Protein AF-A0A2E9CFF3-F1 (afdb_monomer)

Secondary structure (DSSP, 8-state):
----SS---HHHHHHHTTS--EEEE-SSHHHHHHHHHHHHHS---EEEEPSTT--GGG--HHHHHHHHHT-EEGGG-B-TTS--BHHHHHHHTTGGGGGT---

Solvent-accessible surface area (backbone atoms only — not comparable to full-atom values): 6162 Å² total; per-residue (Å²): 136,84,83,81,69,99,72,82,53,69,67,59,52,61,68,44,72,88,49,91,35,70,48,77,34,36,20,38,68,66,29,41,55,53,46,55,54,44,59,73,75,43,80,62,50,26,41,20,56,35,58,83,80,33,52,62,94,76,50,54,71,74,56,50,49,52,30,59,72,65,42,34,48,36,75,80,33,59,45,78,87,55,91,51,39,40,43,56,53,32,55,76,67,67,45,34,72,80,69,70,54,79,130

Nearest PDB structures (foldseek):
  6rqa-assembly1_B  TM=5.748E-01  e=6.984E+00  Paracoccus denitrificans PD1222
  2f6i-assembly1_D-2  TM=3.598E-01  e=6.075E+00  Plasmodium falciparum

Radius of gyration: 13.53 Å; Cα contacts (8 Å, |Δi|>4): 126; chains: 1; bounding box: 31×27×39 Å

Foldseek 3Di:
DDDDDDDDDPVNQVVCLPDAAEQEAEQDPVRLVVVLSDLVRHDHQWYFYQHHPDDPVPDDPVSNVVSVVPIDGQQQDAGNPDRDRSVNVCVVVVVVVNVVNDD

Sequence (103 aa):
MSLGGTNISKEVIKFCENKEIIALLDGDRGGDAILKELLIKMKIDYVARAPSNKEIEHLDLDILKKVIENKTKVIKSEFYENKISLLEFLKKNQLTRKYKLKR

pLDDT: mean 85.7, std 11.59, range [48.47, 95.75]

Mean predicted aligned error: 5.6 Å

Structure (mmCIF, N/CA/C/O backbone):
data_AF-A0A2E9CFF3-F1
#
_entry.id   AF-A0A2E9CFF3-F1
#
loop_
_atom_site.group_PDB
_atom_site.id
_atom_site.type_symbol
_atom_site.label_atom_id
_atom_site.label_alt_id
_atom_site.label_comp_id
_atom_site.label_asym_id
_atom_site.label_entity_id
_atom_site.label_seq_id
_atom_site.pdbx_PDB_ins_code
_atom_site.Cartn_x
_atom_site.Cartn_y
_atom_site.Cartn_z
_atom_site.occupancy
_atom_site.B_iso_or_equiv
_atom_site.auth_seq_id
_atom_site.auth_comp_id
_atom_site.auth_asym_id
_atom_site.auth_atom_id
_atom_site.pdbx_PDB_model_num
ATOM 1 N N . MET A 1 1 ? -6.115 10.029 -8.612 1.00 54.34 1 MET A N 1
ATOM 2 C CA . MET A 1 1 ? -5.739 11.165 -7.745 1.00 54.34 1 MET A CA 1
ATOM 3 C C . MET A 1 1 ? -4.276 10.985 -7.403 1.00 54.34 1 MET A C 1
ATOM 5 O O . MET A 1 1 ? -3.938 9.911 -6.929 1.00 54.34 1 MET A O 1
ATOM 9 N N . SER A 1 2 ? -3.425 11.963 -7.714 1.00 56.44 2 SER A N 1
ATOM 10 C CA . SER A 1 2 ? -2.025 11.950 -7.279 1.00 56.44 2 SER A CA 1
ATOM 11 C C . SER A 1 2 ? -1.936 12.664 -5.933 1.00 56.44 2 SER A C 1
ATOM 13 O O . SER A 1 2 ? -2.487 13.755 -5.783 1.00 56.44 2 SER A O 1
ATOM 15 N N . LEU A 1 3 ? -1.318 12.026 -4.940 1.00 60.53 3 LEU A N 1
ATOM 16 C CA . LEU A 1 3 ? -1.078 12.615 -3.626 1.00 60.53 3 LEU A CA 1
ATOM 17 C C . LEU A 1 3 ? 0.316 13.242 -3.656 1.00 60.53 3 LEU A C 1
ATOM 19 O O . LEU A 1 3 ? 1.296 12.615 -3.266 1.00 60.53 3 LEU A O 1
ATOM 23 N N . GLY A 1 4 ? 0.415 14.463 -4.180 1.00 52.28 4 GLY A N 1
ATOM 24 C CA . GLY A 1 4 ? 1.669 15.212 -4.180 1.00 52.28 4 GLY A CA 1
ATOM 25 C C . GLY A 1 4 ? 2.056 15.606 -2.756 1.00 52.28 4 GLY A C 1
ATOM 26 O O . GLY A 1 4 ? 1.564 16.612 -2.266 1.00 52.28 4 GLY A O 1
ATOM 27 N N . GLY A 1 5 ? 2.908 14.812 -2.102 1.00 56.28 5 GLY A N 1
ATOM 28 C CA . GLY A 1 5 ? 3.591 15.173 -0.856 1.00 56.28 5 GLY A CA 1
ATOM 29 C C . GLY A 1 5 ? 2.688 15.363 0.373 1.00 56.28 5 GLY A C 1
ATOM 30 O O . GLY A 1 5 ? 2.001 16.365 0.514 1.00 56.28 5 GLY A O 1
ATOM 31 N N . THR A 1 6 ? 2.748 14.381 1.281 1.00 55.22 6 THR A N 1
ATOM 32 C CA . THR A 1 6 ? 2.420 14.364 2.731 1.00 55.22 6 THR A CA 1
ATOM 33 C C . THR A 1 6 ? 1.114 14.975 3.278 1.00 55.22 6 THR A C 1
ATOM 35 O O . THR A 1 6 ? 0.748 14.632 4.406 1.00 55.22 6 THR A O 1
ATOM 38 N N . ASN A 1 7 ? 0.323 15.766 2.550 1.00 65.38 7 ASN A N 1
ATOM 39 C CA . ASN A 1 7 ? -0.899 16.378 3.084 1.00 65.38 7 ASN A CA 1
ATOM 40 C C . ASN A 1 7 ? -2.167 15.909 2.355 1.00 65.38 7 ASN A C 1
ATOM 42 O O . ASN A 1 7 ? -2.631 16.511 1.390 1.00 65.38 7 ASN A O 1
ATOM 46 N N . ILE A 1 8 ? -2.754 14.818 2.851 1.00 73.88 8 ILE A N 1
ATOM 47 C CA . ILE A 1 8 ? -4.057 14.322 2.390 1.00 73.88 8 ILE A CA 1
ATOM 48 C C . ILE A 1 8 ? -5.147 15.168 3.053 1.00 73.88 8 ILE A C 1
ATOM 50 O O . ILE A 1 8 ? -5.271 15.163 4.280 1.00 73.88 8 ILE A O 1
ATOM 54 N N . SER A 1 9 ? -5.944 15.889 2.260 1.00 81.19 9 SER A N 1
ATOM 55 C CA . SER A 1 9 ? -7.012 16.736 2.798 1.00 81.19 9 SER A CA 1
ATOM 56 C C . SER A 1 9 ? -8.129 15.905 3.445 1.00 81.19 9 SER A C 1
ATOM 58 O O . SER A 1 9 ? -8.425 14.776 3.043 1.00 81.19 9 SER A O 1
ATOM 60 N N . LYS A 1 10 ? -8.797 16.480 4.453 1.00 82.06 10 LYS A N 1
ATOM 61 C CA . LYS A 1 10 ? -9.928 15.829 5.141 1.00 82.06 10 LYS A CA 1
ATOM 62 C C . LYS A 1 10 ? -11.088 15.511 4.193 1.00 82.06 10 LYS A C 1
ATOM 64 O O . LYS A 1 10 ? -11.791 14.528 4.397 1.00 82.06 10 LYS A O 1
ATOM 69 N N . GLU A 1 11 ? -11.274 16.324 3.159 1.00 84.75 11 GLU A N 1
ATOM 70 C CA . GLU A 1 11 ? -12.305 16.133 2.134 1.00 84.75 11 GLU A CA 1
ATOM 71 C C . GLU A 1 11 ? -12.066 14.856 1.329 1.00 84.75 11 GLU A C 1
ATOM 73 O O . GLU A 1 11 ? -12.996 14.075 1.131 1.00 84.75 11 GLU A O 1
ATOM 78 N N . VAL A 1 12 ? -10.812 14.600 0.941 1.00 83.12 12 VAL A N 1
ATOM 79 C CA . VAL A 1 12 ? -10.420 13.364 0.253 1.00 83.12 12 VAL A CA 1
ATOM 80 C C . VAL A 1 12 ? -10.657 12.158 1.154 1.00 83.12 12 VAL A C 1
ATOM 82 O O . VAL A 1 12 ? -11.257 11.180 0.718 1.00 83.12 12 VAL A O 1
ATOM 85 N N . ILE A 1 13 ? -10.271 12.249 2.431 1.00 84.06 13 ILE A N 1
ATOM 86 C CA . ILE A 1 13 ? -10.505 11.171 3.403 1.00 84.06 13 ILE A CA 1
ATOM 87 C C . ILE A 1 13 ? -12.003 10.865 3.509 1.00 84.06 13 ILE A C 1
ATOM 89 O O . ILE A 1 13 ? -12.394 9.708 3.366 1.00 84.06 13 ILE A O 1
ATOM 93 N N . LYS A 1 14 ? -12.843 11.893 3.678 1.00 85.25 14 LYS A N 1
ATOM 94 C CA . LYS A 1 14 ? -14.301 11.748 3.783 1.00 85.25 14 LYS A CA 1
ATOM 95 C C . LYS A 1 14 ? -14.918 11.152 2.516 1.00 85.25 14 LYS A C 1
ATOM 97 O O . LYS A 1 14 ? -15.782 10.285 2.591 1.00 85.25 14 LYS A O 1
ATOM 102 N N . PHE A 1 15 ? -14.457 11.575 1.341 1.00 86.06 15 PHE A N 1
ATOM 103 C CA . PHE A 1 15 ? -14.902 11.016 0.062 1.00 86.06 15 PHE A CA 1
ATOM 104 C C . PHE A 1 15 ? -14.562 9.525 -0.084 1.00 86.06 15 PHE A C 1
ATOM 106 O O . PHE A 1 15 ? -15.291 8.782 -0.749 1.00 86.06 15 PHE A O 1
ATOM 113 N N . CYS A 1 16 ? -13.467 9.088 0.538 1.00 85.94 16 CYS A N 1
ATOM 114 C CA . CYS A 1 16 ? -12.994 7.710 0.521 1.00 85.94 16 CYS A CA 1
ATOM 115 C C . CYS A 1 16 ? -13.666 6.797 1.564 1.00 85.94 16 CYS A C 1
ATOM 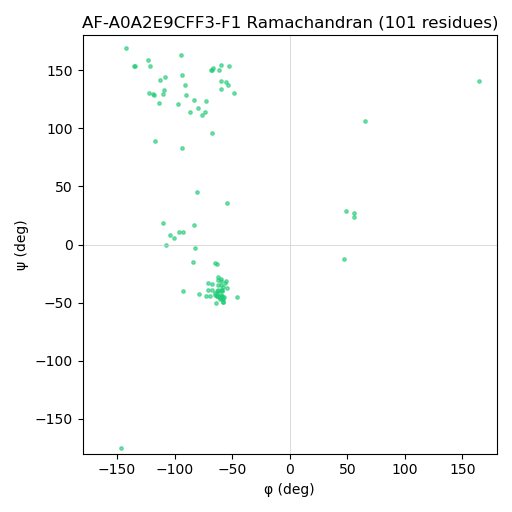117 O O . CYS A 1 16 ? -13.570 5.584 1.418 1.00 85.94 16 CYS A O 1
ATOM 119 N N . GLU A 1 17 ? -14.372 7.322 2.576 1.00 82.75 17 GLU A N 1
ATOM 120 C CA . GLU A 1 17 ? -14.927 6.523 3.691 1.00 82.75 17 GLU A CA 1
ATOM 121 C C . GLU A 1 17 ? -15.847 5.371 3.252 1.00 82.75 17 GLU A C 1
ATOM 123 O O . GLU A 1 17 ? -15.853 4.314 3.882 1.00 82.75 17 GLU A O 1
ATOM 128 N N . ASN A 1 18 ? -16.593 5.557 2.159 1.00 84.12 18 ASN A N 1
ATOM 129 C CA . ASN A 1 18 ? -17.571 4.588 1.650 1.00 84.12 18 ASN A CA 1
ATOM 130 C C . ASN A 1 18 ? -17.138 3.921 0.335 1.00 84.12 18 ASN A C 1
ATOM 132 O O . ASN A 1 18 ? 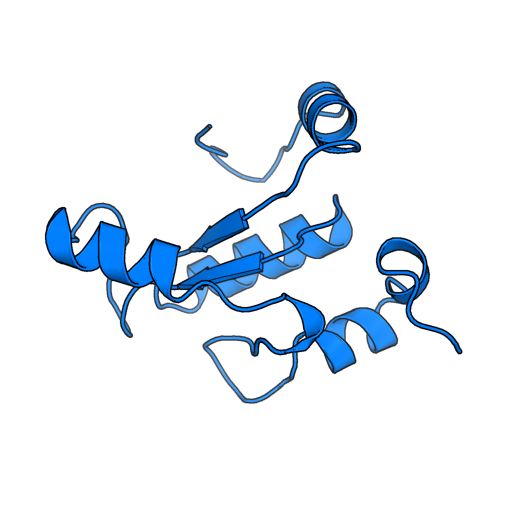-17.980 3.407 -0.402 1.00 84.12 18 ASN A O 1
ATOM 136 N N . LYS A 1 19 ? -15.845 3.965 0.001 1.00 88.69 19 LYS A N 1
ATOM 137 C CA . LYS A 1 19 ? -15.306 3.415 -1.250 1.00 88.69 19 LYS A CA 1
ATOM 138 C C . LYS A 1 19 ? -14.245 2.367 -0.973 1.00 88.69 19 LYS A C 1
ATOM 140 O O . LYS A 1 19 ? -13.578 2.410 0.053 1.00 88.69 19 LYS A O 1
ATOM 145 N N . GLU A 1 20 ? -14.091 1.443 -1.916 1.00 91.19 20 GLU A N 1
ATOM 146 C CA . GLU A 1 20 ? -12.945 0.541 -1.928 1.00 91.19 20 GLU A CA 1
ATOM 147 C C . GLU A 1 20 ?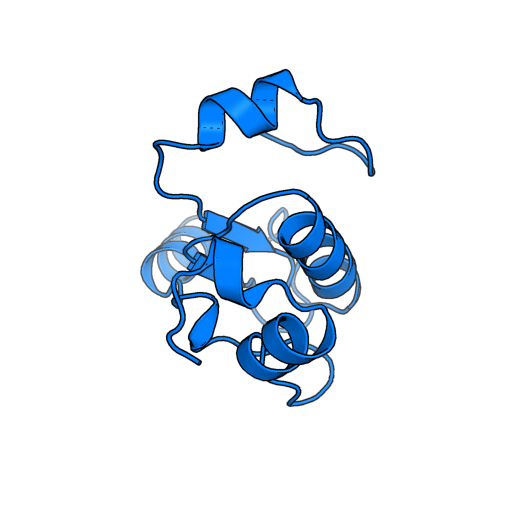 -11.702 1.325 -2.355 1.00 91.19 20 GLU A C 1
ATOM 149 O O . GLU A 1 20 ? -11.684 1.944 -3.423 1.00 91.19 20 GLU A O 1
ATOM 154 N N . ILE A 1 21 ? -10.672 1.309 -1.512 1.00 93.56 21 ILE A N 1
ATOM 155 C CA . ILE A 1 21 ? -9.435 2.047 -1.750 1.00 93.56 21 ILE A CA 1
ATOM 156 C C . ILE A 1 21 ? -8.282 1.094 -2.048 1.00 93.56 21 ILE A C 1
ATOM 158 O O . ILE A 1 21 ? -7.980 0.182 -1.275 1.00 93.56 21 ILE A O 1
ATOM 162 N N . ILE A 1 22 ? -7.584 1.376 -3.146 1.00 94.56 22 ILE A N 1
ATOM 163 C CA . ILE A 1 22 ? -6.370 0.678 -3.564 1.00 94.56 22 ILE A CA 1
ATOM 164 C C . ILE A 1 22 ? -5.207 1.669 -3.474 1.00 94.56 22 ILE A C 1
ATOM 166 O O . ILE A 1 22 ? -5.238 2.714 -4.123 1.00 94.56 22 ILE A O 1
ATOM 170 N N . ALA A 1 23 ? -4.186 1.347 -2.683 1.00 93.88 23 ALA A N 1
ATOM 171 C CA . ALA A 1 23 ? -2.917 2.066 -2.702 1.00 93.88 23 ALA A CA 1
ATOM 172 C C . ALA A 1 23 ? -2.013 1.451 -3.776 1.00 93.88 23 ALA A C 1
ATOM 174 O O . ALA A 1 23 ? -1.614 0.292 -3.656 1.00 93.88 23 ALA A O 1
ATOM 175 N N . LEU A 1 24 ? -1.718 2.221 -4.822 1.00 94.94 24 LEU A N 1
ATOM 176 C CA . LEU A 1 24 ? -0.760 1.861 -5.862 1.00 94.94 24 LEU A CA 1
ATOM 177 C C . LEU A 1 24 ? 0.577 2.531 -5.534 1.00 94.94 24 LEU A C 1
ATOM 179 O O . LEU A 1 24 ? 0.613 3.750 -5.376 1.00 94.94 24 LEU A O 1
ATOM 183 N N . LEU A 1 25 ? 1.633 1.738 -5.364 1.00 94.44 25 LEU A N 1
ATOM 184 C CA . LEU A 1 25 ? 2.908 2.207 -4.814 1.00 94.44 25 LEU A CA 1
ATOM 185 C C . LEU A 1 25 ? 4.113 1.692 -5.604 1.00 94.44 25 LEU A C 1
ATOM 187 O O . LEU A 1 25 ? 4.062 0.597 -6.175 1.00 94.44 25 LEU A O 1
ATOM 191 N N . ASP A 1 26 ? 5.205 2.449 -5.553 1.00 93.69 26 ASP A N 1
ATOM 192 C CA . ASP A 1 26 ? 6.491 2.070 -6.138 1.00 93.69 26 ASP A CA 1
ATOM 193 C C . ASP A 1 26 ? 7.105 0.873 -5.417 1.00 93.69 26 ASP A C 1
ATOM 195 O O . ASP A 1 26 ? 6.836 0.618 -4.235 1.00 93.69 26 ASP A O 1
ATOM 199 N N . GLY A 1 27 ? 7.908 0.108 -6.155 1.00 92.88 27 GLY A N 1
ATOM 200 C CA . GLY A 1 27 ? 8.560 -1.116 -5.703 1.00 92.88 27 GLY A CA 1
ATOM 201 C C . GLY A 1 27 ? 9.812 -0.836 -4.886 1.00 92.88 27 GLY A C 1
ATOM 202 O O . GLY A 1 27 ? 10.847 -1.435 -5.149 1.00 92.88 27 GLY A O 1
ATOM 203 N N . ASP A 1 28 ? 9.750 0.105 -3.951 1.00 93.12 28 ASP A N 1
ATOM 204 C CA . ASP A 1 28 ? 10.904 0.590 -3.211 1.00 93.12 28 ASP A CA 1
ATOM 205 C C . ASP A 1 28 ? 10.547 0.990 -1.763 1.00 93.12 28 ASP A C 1
ATOM 207 O O . ASP A 1 28 ? 9.423 0.819 -1.271 1.00 93.12 28 ASP A O 1
ATOM 211 N N . ARG A 1 29 ? 11.543 1.535 -1.056 1.00 90.88 29 ARG A N 1
ATOM 212 C CA . ARG A 1 29 ? 11.397 2.038 0.318 1.00 90.88 29 ARG A CA 1
ATOM 213 C C . ARG A 1 29 ? 10.498 3.273 0.388 1.00 90.88 29 ARG A C 1
ATOM 215 O O . ARG A 1 29 ? 9.798 3.454 1.387 1.00 90.88 29 ARG A O 1
ATOM 222 N N . GLY A 1 30 ? 10.531 4.124 -0.639 1.00 90.81 30 GLY A N 1
ATOM 223 C CA . GLY A 1 30 ? 9.710 5.328 -0.721 1.00 90.81 30 GLY A CA 1
ATOM 224 C C . GLY A 1 30 ? 8.224 4.985 -0.707 1.00 90.81 30 GLY A C 1
ATOM 225 O O . GLY A 1 30 ? 7.467 5.513 0.114 1.00 90.81 30 GLY A O 1
ATOM 226 N N . GLY A 1 31 ? 7.818 4.000 -1.509 1.00 91.75 31 GLY A N 1
ATOM 227 C CA . GLY A 1 31 ? 6.446 3.508 -1.533 1.00 91.75 31 GLY A CA 1
ATOM 228 C C . GLY A 1 31 ? 5.978 2.962 -0.177 1.00 91.75 31 GLY A C 1
ATOM 229 O O . GLY A 1 31 ? 4.820 3.132 0.204 1.00 91.75 31 GLY A O 1
ATOM 230 N N . ASP A 1 32 ? 6.863 2.329 0.600 1.00 92.50 32 ASP A N 1
ATOM 231 C CA . ASP A 1 32 ? 6.542 1.894 1.968 1.00 92.50 32 ASP A CA 1
ATOM 232 C C . ASP A 1 32 ? 6.320 3.054 2.941 1.00 92.50 32 ASP A C 1
ATOM 234 O O . ASP A 1 32 ? 5.431 2.975 3.795 1.00 92.50 3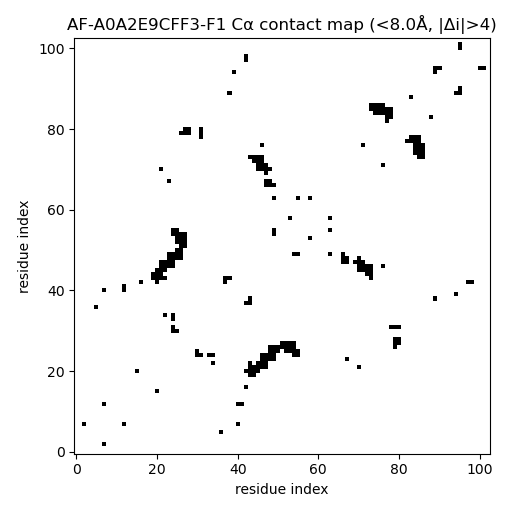2 ASP A O 1
ATOM 238 N N . ALA A 1 33 ? 7.111 4.124 2.838 1.00 91.12 33 ALA A N 1
ATOM 239 C CA . ALA A 1 33 ? 6.923 5.318 3.658 1.00 91.12 33 ALA A CA 1
ATOM 240 C C . ALA A 1 33 ? 5.548 5.951 3.391 1.00 91.12 33 ALA A C 1
ATOM 242 O O . ALA A 1 33 ? 4.798 6.224 4.332 1.00 91.12 33 ALA A O 1
ATOM 243 N N . ILE A 1 34 ? 5.171 6.064 2.114 1.00 90.94 34 ILE A N 1
ATOM 244 C CA . ILE A 1 34 ? 3.854 6.561 1.693 1.00 90.94 34 ILE A CA 1
ATOM 245 C C . ILE A 1 34 ? 2.735 5.668 2.243 1.00 90.94 34 ILE A C 1
ATOM 247 O O . ILE A 1 34 ? 1.756 6.165 2.808 1.00 90.94 34 ILE A O 1
ATOM 251 N N . LEU A 1 35 ? 2.884 4.343 2.145 1.00 92.12 35 LEU A N 1
ATOM 252 C CA . LEU A 1 35 ? 1.897 3.403 2.675 1.00 92.12 35 LEU A CA 1
ATOM 253 C C . LEU A 1 35 ? 1.695 3.559 4.184 1.00 92.12 35 LEU A C 1
ATOM 255 O O . LEU A 1 35 ? 0.557 3.560 4.650 1.00 92.12 35 LEU A O 1
ATOM 259 N N . LYS A 1 36 ? 2.774 3.715 4.959 1.00 90.75 36 LYS A N 1
ATOM 260 C CA . LYS A 1 36 ? 2.686 3.916 6.415 1.00 90.75 36 LYS A CA 1
ATOM 261 C C . LYS A 1 36 ? 1.852 5.146 6.753 1.00 90.75 36 LYS A C 1
ATOM 263 O O . LYS A 1 36 ? 0.954 5.056 7.592 1.00 90.75 36 LYS A O 1
ATOM 268 N N . GLU A 1 37 ? 2.097 6.266 6.079 1.00 89.44 37 GLU A N 1
ATOM 269 C CA . GLU A 1 37 ? 1.302 7.478 6.282 1.00 89.44 37 GLU A CA 1
ATOM 270 C C . GLU A 1 37 ? -0.169 7.286 5.906 1.00 89.44 37 GLU A C 1
ATOM 272 O O . GLU A 1 37 ? -1.061 7.698 6.655 1.00 89.44 37 GLU A O 1
ATOM 277 N N . LEU A 1 38 ? -0.429 6.637 4.767 1.00 90.25 38 LEU A N 1
ATOM 278 C CA . LEU A 1 38 ? -1.781 6.349 4.296 1.00 90.25 38 LEU A CA 1
ATOM 279 C C . LEU A 1 38 ? -2.562 5.511 5.306 1.00 90.25 38 LEU A C 1
ATOM 281 O O . LEU A 1 38 ? -3.687 5.868 5.646 1.00 90.25 38 LEU A O 1
ATOM 285 N N . LEU A 1 39 ? -1.960 4.441 5.831 1.00 90.69 39 LEU A N 1
ATOM 286 C CA . LEU A 1 39 ? -2.594 3.555 6.812 1.00 90.69 39 LEU A CA 1
ATOM 287 C C . LEU A 1 39 ? -2.937 4.285 8.121 1.00 90.69 39 LEU A C 1
ATOM 289 O O . LEU A 1 39 ? -3.964 3.998 8.745 1.00 90.69 39 LEU A O 1
ATOM 293 N N . ILE A 1 40 ? -2.100 5.240 8.539 1.00 88.69 40 ILE A N 1
ATOM 294 C CA . ILE A 1 40 ? -2.361 6.072 9.720 1.00 88.69 40 ILE A CA 1
ATOM 295 C C . ILE A 1 40 ? -3.535 7.023 9.452 1.00 88.69 40 ILE A C 1
ATOM 297 O O . ILE A 1 40 ? -4.430 7.140 10.295 1.00 88.69 40 ILE A O 1
ATOM 301 N N . LYS A 1 41 ? -3.581 7.667 8.279 1.00 87.69 41 LYS A N 1
ATOM 302 C CA . LYS A 1 41 ? -4.581 8.698 7.945 1.00 87.69 41 LYS A CA 1
ATOM 303 C C . LYS A 1 41 ? -5.944 8.107 7.562 1.00 87.69 41 LYS A C 1
ATOM 305 O O . LYS A 1 41 ? -6.964 8.565 8.071 1.00 87.69 41 LYS A O 1
ATOM 310 N N . MET A 1 42 ? -5.988 7.042 6.764 1.00 87.56 42 MET A N 1
ATOM 311 C CA . MET A 1 42 ? -7.222 6.490 6.188 1.00 87.56 42 MET A CA 1
ATOM 312 C C . MET A 1 42 ? -7.238 4.956 6.125 1.00 87.56 42 MET A C 1
ATOM 314 O O . MET A 1 42 ? -6.244 4.280 6.383 1.00 87.56 42 MET A O 1
ATOM 318 N N . LYS A 1 43 ? -8.411 4.390 5.830 1.00 89.69 43 LYS A N 1
ATOM 319 C CA . LYS A 1 43 ? -8.574 2.952 5.602 1.00 89.69 43 LYS A CA 1
ATOM 320 C C . LYS A 1 43 ? -8.196 2.638 4.156 1.00 89.69 43 LYS A C 1
ATOM 322 O O . LYS A 1 43 ? -8.758 3.226 3.239 1.00 89.69 43 LYS A O 1
ATOM 327 N N . ILE A 1 44 ? -7.256 1.718 3.977 1.00 92.75 44 ILE A N 1
ATOM 328 C CA . ILE A 1 44 ? -6.849 1.192 2.673 1.00 92.75 44 ILE A CA 1
ATOM 329 C C . ILE A 1 44 ? -7.348 -0.248 2.600 1.00 92.75 44 ILE A C 1
ATOM 331 O O . ILE A 1 44 ? -7.169 -0.994 3.555 1.00 92.75 44 ILE A O 1
ATOM 335 N N . ASP A 1 45 ? -7.983 -0.666 1.512 1.00 93.56 45 ASP A N 1
ATOM 336 C CA . ASP A 1 45 ? -8.501 -2.034 1.403 1.00 93.56 45 ASP A CA 1
ATOM 337 C C . ASP A 1 45 ? -7.482 -2.959 0.736 1.00 93.56 45 ASP A C 1
ATOM 339 O O . ASP A 1 45 ? -7.267 -4.089 1.192 1.00 93.56 45 ASP A O 1
ATOM 343 N N . TYR A 1 46 ? -6.800 -2.452 -0.293 1.00 95.75 46 TYR A N 1
ATOM 344 C CA . TYR A 1 46 ? -5.830 -3.206 -1.077 1.00 95.75 46 TYR A CA 1
ATOM 345 C C . TYR A 1 46 ? -4.541 -2.430 -1.326 1.00 95.75 46 TYR A C 1
ATOM 347 O O . TYR A 1 46 ? -4.532 -1.202 -1.393 1.00 95.75 46 TYR A O 1
ATOM 355 N N . VAL A 1 47 ? -3.462 -3.177 -1.527 1.00 95.44 47 VAL A N 1
ATOM 356 C CA . VAL A 1 47 ? -2.162 -2.678 -1.966 1.00 95.44 47 VAL A CA 1
ATOM 357 C C . VAL A 1 47 ? -1.814 -3.333 -3.293 1.00 95.44 47 VAL A C 1
ATOM 359 O O . VAL A 1 47 ? -1.872 -4.556 -3.431 1.00 95.44 47 VAL A O 1
ATOM 362 N N . ALA A 1 48 ? -1.437 -2.505 -4.257 1.00 95.50 48 ALA A N 1
ATOM 363 C CA . ALA A 1 48 ? -0.839 -2.903 -5.518 1.00 95.50 48 ALA A CA 1
ATOM 364 C C . ALA A 1 48 ? 0.566 -2.297 -5.576 1.00 95.50 48 ALA A C 1
ATOM 366 O O . ALA A 1 48 ? 0.748 -1.107 -5.321 1.00 95.50 48 ALA A O 1
ATOM 367 N N . ARG A 1 49 ? 1.568 -3.126 -5.857 1.00 93.69 49 ARG A N 1
ATOM 368 C CA . ARG A 1 49 ? 2.977 -2.743 -5.763 1.00 93.69 49 ARG A CA 1
ATOM 369 C C . ARG A 1 49 ? 3.654 -2.940 -7.109 1.00 93.69 49 ARG A C 1
ATOM 371 O O . ARG A 1 49 ? 3.516 -4.009 -7.704 1.00 93.69 49 ARG A O 1
ATOM 378 N N . ALA A 1 50 ? 4.376 -1.926 -7.572 1.00 94.62 50 ALA A N 1
ATOM 379 C CA . ALA A 1 50 ? 5.241 -2.070 -8.731 1.00 94.62 50 ALA A CA 1
ATOM 380 C C . ALA A 1 50 ? 6.317 -3.150 -8.478 1.00 94.62 50 ALA A C 1
ATOM 382 O O . ALA A 1 50 ? 6.655 -3.433 -7.324 1.00 94.62 50 ALA A O 1
ATOM 383 N N . PRO A 1 51 ? 6.855 -3.785 -9.534 1.00 92.44 51 PRO A N 1
ATOM 384 C CA . PRO A 1 51 ? 7.963 -4.724 -9.395 1.00 92.44 51 PRO A CA 1
ATOM 385 C C . PRO A 1 51 ? 9.143 -4.115 -8.629 1.00 92.44 51 PRO A C 1
ATOM 387 O O . PRO A 1 51 ? 9.338 -2.902 -8.655 1.00 92.44 51 PRO A O 1
ATOM 390 N N . SER A 1 52 ? 9.948 -4.959 -7.982 1.00 90.69 52 SER A N 1
ATOM 391 C CA . SER A 1 52 ? 11.101 -4.519 -7.190 1.00 90.69 52 SER A CA 1
ATOM 392 C C . SER A 1 52 ? 11.992 -3.530 -7.939 1.00 90.69 52 SER A C 1
ATOM 394 O O . SER A 1 52 ? 12.401 -3.785 -9.073 1.00 90.69 52 SER A O 1
ATOM 396 N N . ASN A 1 53 ? 12.300 -2.422 -7.268 1.00 90.12 53 ASN A N 1
ATOM 397 C CA . ASN A 1 53 ? 13.084 -1.290 -7.752 1.00 90.12 53 ASN A CA 1
ATOM 398 C C . ASN A 1 53 ? 12.543 -0.655 -9.046 1.00 90.12 53 ASN A C 1
ATOM 400 O O . ASN A 1 53 ? 13.316 -0.091 -9.818 1.00 90.12 53 ASN A O 1
ATOM 404 N N . LYS A 1 54 ? 11.233 -0.763 -9.308 1.00 92.19 54 LYS A N 1
ATOM 405 C CA . LYS A 1 54 ? 10.557 -0.029 -10.382 1.00 92.19 54 LYS A CA 1
ATOM 406 C C . LYS A 1 54 ? 9.575 0.988 -9.822 1.00 92.19 54 LYS A C 1
ATOM 408 O O . LYS A 1 54 ? 8.837 0.709 -8.876 1.00 92.19 54 LYS A O 1
ATOM 413 N N . GLU A 1 55 ? 9.533 2.126 -10.491 1.00 91.75 55 GLU A N 1
ATOM 414 C CA . GLU A 1 55 ? 8.563 3.190 -10.265 1.0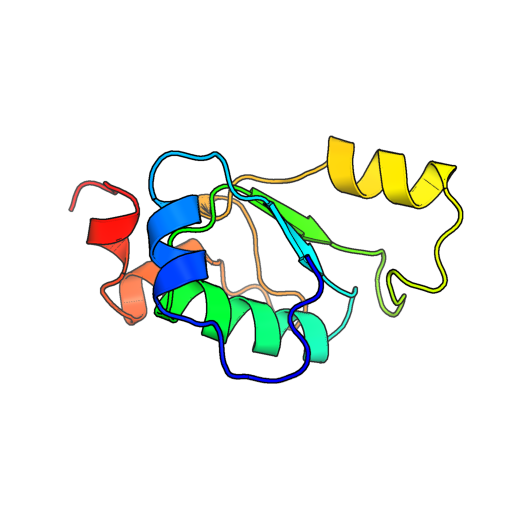0 91.75 55 GLU A CA 1
ATOM 415 C C . GLU A 1 55 ? 7.377 3.009 -11.208 1.00 91.75 55 GLU A C 1
ATOM 417 O O . GLU A 1 55 ? 7.530 2.551 -12.344 1.00 91.75 55 GLU A O 1
ATOM 422 N N . ILE A 1 56 ? 6.183 3.362 -10.738 1.00 91.38 56 ILE A N 1
ATOM 423 C CA . ILE A 1 56 ? 4.935 3.209 -11.494 1.00 91.38 56 ILE A CA 1
ATOM 424 C C . ILE A 1 56 ? 4.976 3.995 -12.806 1.00 91.38 56 ILE A C 1
ATOM 426 O O . ILE A 1 56 ? 4.497 3.501 -13.826 1.00 91.38 56 ILE A O 1
ATOM 430 N N . GLU A 1 57 ? 5.553 5.197 -12.783 1.00 90.38 57 GLU A N 1
ATOM 431 C CA . GLU A 1 57 ? 5.665 6.086 -13.947 1.00 90.38 57 GLU A CA 1
ATOM 432 C C . GLU A 1 57 ? 6.516 5.510 -15.085 1.00 90.38 57 GLU A C 1
ATOM 434 O O . GLU A 1 57 ? 6.380 5.932 -16.231 1.00 90.38 57 GLU A O 1
ATOM 439 N N . HIS A 1 58 ? 7.324 4.490 -14.790 1.00 92.88 58 HIS A N 1
ATOM 440 C CA . HIS A 1 58 ? 8.189 3.803 -15.744 1.00 92.88 58 HIS A CA 1
ATOM 441 C C . HIS A 1 58 ? 7.652 2.428 -16.180 1.00 92.88 58 HIS A C 1
ATOM 443 O O . HIS A 1 58 ? 8.365 1.665 -16.835 1.00 92.88 58 HIS A O 1
ATOM 449 N N . LEU A 1 59 ? 6.418 2.064 -15.810 1.00 92.69 59 LEU A N 1
ATOM 450 C CA . LEU A 1 59 ? 5.814 0.789 -16.202 1.00 92.69 59 LEU A CA 1
ATOM 451 C C . LEU A 1 59 ? 5.019 0.894 -17.504 1.00 92.69 59 LEU A C 1
ATOM 453 O O . LEU A 1 59 ? 4.179 1.776 -17.673 1.00 92.69 59 LEU A O 1
ATOM 457 N N . ASP A 1 60 ? 5.188 -0.109 -18.366 1.00 94.62 60 ASP A N 1
ATOM 458 C CA . ASP A 1 60 ? 4.293 -0.322 -19.501 1.00 94.62 60 ASP A CA 1
ATOM 459 C C . ASP A 1 60 ? 2.858 -0.585 -19.029 1.00 94.62 60 ASP A C 1
ATOM 461 O O . ASP A 1 60 ? 2.619 -1.206 -17.985 1.00 94.62 60 ASP A O 1
ATOM 465 N N . LEU A 1 61 ? 1.884 -0.190 -19.853 1.00 93.88 61 LEU A N 1
ATOM 466 C CA . LEU A 1 61 ? 0.457 -0.328 -19.546 1.00 93.88 61 LEU A CA 1
ATOM 467 C C . LEU A 1 61 ? 0.051 -1.768 -19.199 1.00 93.88 61 LEU A C 1
ATOM 469 O O . LEU A 1 61 ? -0.768 -1.977 -18.302 1.00 93.88 61 LEU A O 1
ATOM 473 N N . ASP A 1 62 ? 0.627 -2.765 -19.869 1.00 94.81 62 ASP A N 1
ATOM 474 C CA . ASP A 1 62 ? 0.311 -4.174 -19.615 1.00 94.81 62 ASP A CA 1
ATOM 475 C C . ASP A 1 62 ? 0.854 -4.661 -18.267 1.00 94.81 62 ASP A C 1
ATOM 477 O O . ASP A 1 62 ? 0.225 -5.482 -17.596 1.00 94.81 62 ASP A O 1
ATOM 481 N N . ILE A 1 63 ? 1.998 -4.127 -17.831 1.00 92.44 63 ILE A N 1
ATOM 482 C CA . ILE A 1 63 ? 2.561 -4.418 -16.510 1.00 92.44 63 ILE A CA 1
ATOM 483 C C . ILE A 1 63 ? 1.728 -3.715 -15.438 1.00 92.44 63 ILE A C 1
ATOM 485 O O . ILE A 1 63 ? 1.369 -4.335 -14.438 1.00 92.44 63 ILE A O 1
ATOM 489 N N . LEU A 1 64 ? 1.364 -2.451 -15.662 1.00 93.62 64 LEU A N 1
ATOM 490 C CA . LEU A 1 64 ? 0.540 -1.677 -14.738 1.00 93.62 64 LEU A CA 1
ATOM 491 C C . LEU A 1 64 ? -0.823 -2.342 -14.486 1.00 93.62 64 LEU A C 1
ATOM 493 O O . LEU A 1 64 ? -1.245 -2.470 -13.335 1.00 93.62 64 LEU A O 1
ATOM 497 N N . LYS A 1 65 ? -1.487 -2.833 -15.541 1.00 94.88 65 LYS A N 1
ATOM 498 C CA . LYS A 1 65 ? -2.737 -3.602 -15.418 1.00 94.88 65 LYS A CA 1
ATOM 499 C C . LYS A 1 65 ? -2.547 -4.844 -14.552 1.00 94.88 65 LYS A C 1
ATOM 501 O O . LYS A 1 65 ? -3.286 -5.020 -13.586 1.00 94.88 65 LYS A O 1
ATOM 506 N N . LYS A 1 66 ? -1.505 -5.640 -14.820 1.00 94.44 66 LYS A N 1
ATOM 507 C CA . LYS A 1 66 ? -1.178 -6.829 -14.015 1.00 94.44 66 LYS A CA 1
ATOM 508 C C . LYS A 1 66 ? -0.925 -6.485 -12.548 1.00 94.44 66 LYS A C 1
ATOM 510 O O . LYS A 1 66 ? -1.340 -7.236 -11.670 1.00 94.44 66 LYS A O 1
ATOM 515 N N . VAL A 1 67 ? -0.259 -5.368 -12.257 1.00 94.12 67 VAL A N 1
ATOM 516 C CA . VAL A 1 67 ? -0.014 -4.911 -10.878 1.00 94.12 67 VAL A CA 1
ATOM 517 C C . VAL A 1 67 ? -1.331 -4.604 -10.154 1.00 94.12 67 VAL A C 1
ATOM 519 O O . VAL A 1 67 ? -1.514 -5.020 -9.011 1.00 94.12 67 VAL A O 1
ATOM 522 N N . ILE A 1 68 ? -2.268 -3.922 -10.817 1.00 93.75 68 ILE A N 1
ATOM 523 C CA . ILE A 1 68 ? -3.576 -3.570 -10.239 1.00 93.75 68 ILE A CA 1
ATOM 524 C C . ILE A 1 68 ? -4.478 -4.805 -10.086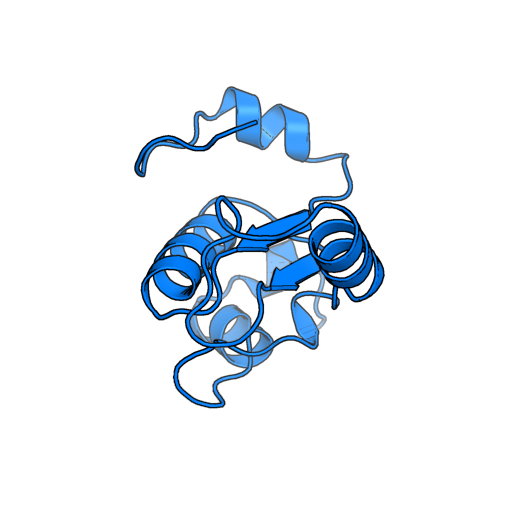 1.00 93.75 68 ILE A C 1
ATOM 526 O O . ILE A 1 68 ? -5.190 -4.930 -9.086 1.00 93.75 68 ILE A O 1
ATOM 530 N N . GLU A 1 69 ? -4.457 -5.723 -11.052 1.00 93.94 69 GLU A N 1
ATOM 531 C CA . GLU A 1 69 ? -5.204 -6.987 -11.001 1.00 93.94 69 GLU A CA 1
ATOM 532 C C . GLU A 1 69 ? -4.729 -7.878 -9.851 1.00 93.94 69 GLU A C 1
ATOM 534 O O . GLU A 1 69 ? -5.550 -8.431 -9.120 1.00 93.94 69 GLU A O 1
ATOM 539 N N . ASN A 1 70 ? -3.415 -7.933 -9.620 1.00 92.81 70 ASN A N 1
ATOM 540 C CA . ASN A 1 70 ? -2.799 -8.705 -8.539 1.00 92.81 70 ASN A CA 1
ATOM 541 C C . ASN A 1 70 ? -2.791 -7.978 -7.185 1.00 92.81 70 ASN A C 1
ATOM 543 O O . ASN A 1 70 ? -2.052 -8.366 -6.275 1.00 92.81 70 ASN A O 1
ATOM 547 N N . LYS A 1 71 ? -3.602 -6.926 -7.018 1.00 94.94 71 LYS A N 1
ATOM 548 C CA . LYS A 1 71 ? -3.721 -6.218 -5.742 1.00 94.94 71 LYS A CA 1
ATOM 549 C C . LYS A 1 71 ? -4.048 -7.188 -4.606 1.00 94.94 71 LYS A C 1
ATOM 551 O O . LYS A 1 71 ? -4.913 -8.058 -4.710 1.00 94.94 71 LYS A O 1
ATOM 556 N N . THR A 1 72 ? -3.387 -7.003 -3.474 1.00 94.69 72 THR A N 1
ATOM 557 C CA . THR A 1 72 ? -3.564 -7.850 -2.293 1.00 94.69 72 THR A CA 1
ATOM 558 C C . THR A 1 72 ? -4.297 -7.080 -1.210 1.00 94.69 72 THR A C 1
ATOM 560 O O . THR A 1 72 ? -4.123 -5.872 -1.075 1.00 94.69 72 THR A O 1
ATOM 563 N N . LYS A 1 73 ? -5.157 -7.754 -0.438 1.00 94.75 73 LYS A N 1
ATOM 564 C CA . LYS A 1 73 ? -5.801 -7.116 0.720 1.00 94.75 73 LYS A CA 1
ATOM 565 C C . LYS A 1 73 ? -4.723 -6.649 1.686 1.00 94.75 73 LYS A C 1
ATOM 567 O O . LYS A 1 73 ? -3.891 -7.472 2.049 1.00 94.75 73 LYS A O 1
ATOM 572 N N . VAL A 1 74 ? -4.823 -5.419 2.193 1.00 93.31 74 VAL A N 1
ATOM 573 C CA . VAL A 1 74 ? -3.841 -4.823 3.124 1.00 93.31 74 VAL A CA 1
ATOM 574 C C . VAL A 1 74 ? -3.449 -5.782 4.246 1.00 93.31 74 VAL A C 1
ATOM 576 O O . VAL A 1 74 ? -2.277 -5.971 4.530 1.00 93.31 74 VAL A O 1
ATOM 579 N N . ILE A 1 75 ? -4.420 -6.457 4.859 1.00 91.38 75 ILE A N 1
ATOM 580 C CA . ILE A 1 75 ? -4.182 -7.379 5.981 1.00 91.38 75 ILE A CA 1
ATOM 581 C C . ILE A 1 75 ? -3.355 -8.627 5.618 1.00 91.38 75 ILE A C 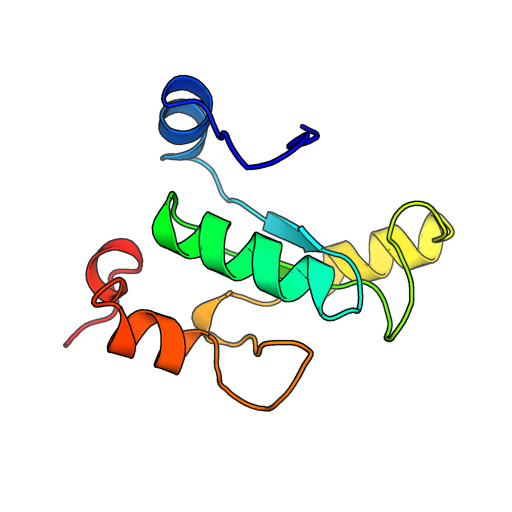1
ATOM 583 O O . ILE A 1 75 ? -2.893 -9.323 6.516 1.00 91.38 75 ILE A O 1
ATOM 587 N N . LYS A 1 76 ? -3.216 -8.935 4.324 1.00 91.81 76 LYS A N 1
ATOM 588 C CA . LYS A 1 76 ? -2.426 -10.044 3.770 1.00 91.81 76 LYS A CA 1
ATOM 589 C C . LYS A 1 76 ? -1.147 -9.566 3.073 1.00 91.81 76 LYS A C 1
ATOM 591 O O . LYS A 1 76 ? -0.426 -10.395 2.534 1.00 91.81 76 LYS A O 1
ATOM 596 N N . SER A 1 77 ? -0.900 -8.260 3.031 1.00 92.19 77 SER A N 1
ATOM 597 C CA . SER A 1 77 ? 0.272 -7.683 2.378 1.00 92.19 77 SER A CA 1
ATOM 598 C C . SER A 1 77 ? 1.408 -7.465 3.380 1.00 92.19 77 SER A C 1
ATOM 600 O O . SER A 1 77 ? 1.203 -7.414 4.599 1.00 92.19 77 SER A O 1
ATOM 602 N N . GLU A 1 78 ? 2.610 -7.282 2.850 1.00 91.81 78 GLU A N 1
ATOM 603 C CA . GLU A 1 78 ? 3.826 -6.979 3.603 1.00 91.81 78 GLU A CA 1
ATOM 604 C C . GLU A 1 78 ? 4.436 -5.671 3.093 1.00 91.81 78 GLU A C 1
ATOM 606 O O . GLU A 1 78 ? 4.142 -5.222 1.979 1.00 91.81 78 GLU A O 1
ATOM 611 N N . PHE A 1 79 ? 5.261 -5.042 3.926 1.00 90.50 79 PHE A N 1
ATOM 612 C CA . PHE A 1 79 ? 6.126 -3.958 3.472 1.00 90.50 79 PHE A CA 1
ATOM 613 C C . PHE A 1 79 ? 7.211 -4.496 2.532 1.00 90.50 79 PHE A C 1
ATOM 615 O O . PHE A 1 79 ? 7.648 -5.638 2.669 1.00 90.50 79 PHE A O 1
ATOM 622 N N . TYR A 1 80 ? 7.647 -3.659 1.593 1.00 85.62 80 TYR A N 1
ATOM 623 C CA . TYR A 1 80 ? 8.727 -3.963 0.662 1.00 85.62 80 TYR A CA 1
ATOM 624 C C . TYR A 1 80 ? 10.025 -4.327 1.393 1.00 85.62 80 TYR A C 1
ATOM 626 O O . TYR A 1 80 ? 10.689 -5.298 1.039 1.00 85.62 80 TYR A O 1
ATOM 634 N N . GLU A 1 81 ? 10.392 -3.560 2.423 1.00 74.94 81 GLU A N 1
ATOM 635 C CA . GLU A 1 81 ? 11.788 -3.533 2.862 1.00 74.94 81 GLU A CA 1
ATOM 636 C C . GLU A 1 81 ? 12.185 -4.447 4.027 1.00 74.94 81 GLU A C 1
ATOM 638 O O . GLU A 1 81 ? 13.270 -4.291 4.563 1.00 74.94 81 GLU A O 1
ATOM 643 N N . ASN A 1 82 ? 11.329 -5.368 4.456 1.00 62.19 82 ASN A N 1
ATOM 644 C CA . ASN A 1 82 ? 11.606 -6.478 5.382 1.00 62.19 82 ASN A CA 1
ATOM 645 C C . ASN A 1 82 ? 10.241 -6.988 5.843 1.00 62.19 82 ASN A C 1
ATOM 647 O O . ASN A 1 82 ? 9.371 -6.162 6.102 1.00 62.19 82 ASN A O 1
ATOM 651 N N . LYS A 1 83 ? 10.093 -8.316 5.975 1.00 65.56 83 LYS A N 1
ATOM 652 C CA . LYS A 1 83 ? 8.874 -9.142 6.183 1.00 65.56 83 LYS A CA 1
ATOM 653 C C . LYS A 1 83 ? 7.968 -8.790 7.389 1.00 65.56 83 LYS A C 1
ATOM 655 O O . LYS A 1 83 ? 7.414 -9.667 8.048 1.00 65.56 83 LYS A O 1
ATOM 660 N N . ILE A 1 84 ? 7.820 -7.519 7.741 1.00 80.75 84 ILE A N 1
ATOM 661 C CA . ILE A 1 84 ? 6.815 -7.034 8.673 1.00 80.75 84 ILE A CA 1
ATOM 662 C C . ILE A 1 84 ? 5.503 -7.018 7.903 1.00 80.75 84 ILE A C 1
ATOM 664 O O . ILE A 1 84 ? 5.293 -6.210 6.992 1.00 80.75 84 ILE A O 1
ATOM 668 N N . SER A 1 85 ? 4.608 -7.917 8.295 1.00 90.06 85 SER A N 1
ATOM 669 C CA . SER A 1 85 ? 3.250 -7.918 7.769 1.00 90.06 85 SER A CA 1
ATOM 670 C C . SER A 1 85 ? 2.561 -6.591 8.090 1.00 90.06 85 SER A C 1
ATOM 672 O O . SER A 1 85 ? 2.677 -6.054 9.201 1.00 90.06 85 SER A O 1
ATOM 674 N N . LEU A 1 86 ? 1.781 -6.065 7.144 1.00 89.12 86 LEU A N 1
ATOM 675 C CA . LEU A 1 86 ? 0.972 -4.874 7.407 1.00 89.12 86 LEU A CA 1
ATOM 676 C C . LEU A 1 86 ? -0.006 -5.123 8.561 1.00 89.12 86 LEU A C 1
ATOM 678 O O . LEU A 1 86 ? -0.312 -4.209 9.320 1.00 89.12 86 LEU A O 1
ATOM 682 N N . LEU A 1 87 ? -0.451 -6.367 8.757 1.00 88.94 87 LEU A N 1
ATOM 683 C CA . LEU A 1 87 ? -1.279 -6.748 9.898 1.00 88.94 87 LEU A CA 1
ATOM 684 C C . LEU A 1 87 ? -0.587 -6.474 11.240 1.00 88.94 87 LEU A C 1
ATOM 686 O O . LEU A 1 87 ? -1.209 -5.936 12.157 1.00 88.94 87 LEU A O 1
ATOM 690 N N . GLU A 1 88 ? 0.688 -6.833 11.367 1.00 89.19 88 GLU A N 1
ATOM 691 C CA . GLU A 1 88 ? 1.464 -6.565 12.575 1.00 89.19 88 GLU A CA 1
ATOM 692 C C . GLU A 1 88 ? 1.642 -5.061 12.794 1.00 89.19 88 GLU A C 1
ATOM 694 O O . GLU A 1 88 ? 1.453 -4.569 13.908 1.00 89.19 88 GLU A O 1
ATOM 699 N N . PHE A 1 89 ? 1.908 -4.310 11.724 1.00 90.69 89 PHE A N 1
ATOM 700 C CA . PHE A 1 89 ? 1.975 -2.852 11.783 1.00 90.69 89 PHE A CA 1
ATOM 701 C C . PHE A 1 89 ? 0.653 -2.226 12.252 1.00 90.69 89 PHE A C 1
ATOM 703 O O . PHE A 1 89 ? 0.654 -1.369 13.140 1.00 90.69 89 PHE A O 1
ATOM 710 N N . LEU A 1 90 ? -0.483 -2.683 11.715 1.00 89.25 90 LEU A N 1
ATOM 711 C CA . LEU A 1 90 ? -1.811 -2.218 12.117 1.00 89.25 90 LEU A CA 1
ATOM 712 C C . LEU A 1 90 ? -2.102 -2.530 13.591 1.00 89.25 90 LEU A C 1
ATOM 714 O O . LEU A 1 90 ? -2.684 -1.696 14.286 1.00 89.25 90 LEU A O 1
ATOM 718 N N . LYS A 1 91 ? -1.685 -3.705 14.082 1.00 88.50 91 LYS A N 1
ATOM 719 C CA . LYS A 1 91 ? -1.802 -4.087 15.499 1.00 88.50 91 LYS A CA 1
ATOM 720 C C . LYS A 1 91 ? -0.957 -3.187 16.400 1.00 88.50 91 LYS A C 1
ATOM 722 O O . LYS A 1 91 ? -1.499 -2.627 17.350 1.00 88.50 91 LYS A O 1
ATOM 727 N N . LYS A 1 92 ? 0.328 -2.994 16.076 1.00 87.62 92 LYS A N 1
ATOM 728 C CA . LYS A 1 92 ? 1.260 -2.151 16.850 1.00 87.62 92 LYS A CA 1
ATOM 729 C C . LYS A 1 92 ? 0.776 -0.705 16.977 1.00 87.62 92 LYS A C 1
ATOM 731 O O . LYS A 1 92 ? 0.908 -0.110 18.039 1.00 87.62 92 LYS A O 1
ATOM 736 N N . ASN A 1 93 ? 0.149 -0.172 15.929 1.00 86.62 93 ASN A N 1
ATOM 737 C CA . ASN A 1 93 ? -0.367 1.199 15.903 1.00 86.62 93 ASN A CA 1
ATOM 738 C C . ASN A 1 93 ? -1.842 1.320 16.339 1.00 86.62 93 ASN A C 1
ATOM 740 O O . ASN A 1 93 ? -2.453 2.365 16.140 1.00 86.62 93 ASN A O 1
ATOM 744 N N . GLN A 1 94 ? -2.443 0.263 16.905 1.00 84.75 94 GLN A N 1
ATOM 745 C CA . GLN A 1 94 ? -3.848 0.237 17.355 1.00 84.75 94 GLN A CA 1
ATOM 746 C C . GLN A 1 94 ? -4.875 0.597 16.257 1.00 84.75 94 GLN A C 1
ATOM 748 O O . GLN A 1 94 ? -6.012 0.984 16.535 1.00 84.75 94 GLN A O 1
ATOM 753 N N . LEU A 1 95 ? -4.507 0.415 14.986 1.00 83.31 95 LEU A N 1
ATOM 754 C CA . LEU A 1 95 ? -5.334 0.734 13.819 1.00 83.31 95 LEU A CA 1
ATOM 755 C C . LEU A 1 95 ? -6.354 -0.369 13.499 1.00 83.31 95 LEU A C 1
ATOM 757 O O . LEU A 1 95 ? -7.191 -0.201 12.615 1.00 83.31 95 LEU A O 1
ATOM 761 N N . THR A 1 96 ? -6.343 -1.485 14.231 1.00 76.12 96 THR A N 1
ATOM 762 C CA . THR A 1 96 ? -7.218 -2.654 14.015 1.00 76.12 96 THR A CA 1
ATOM 763 C C . THR A 1 96 ? -8.710 -2.320 14.025 1.00 76.12 96 THR A C 1
ATOM 765 O O . THR A 1 96 ? -9.471 -2.925 13.266 1.00 76.12 96 THR A O 1
ATOM 768 N N . ARG A 1 97 ? -9.129 -1.304 14.800 1.00 74.81 97 ARG A N 1
ATOM 769 C CA . ARG A 1 97 ? -10.512 -0.792 14.813 1.00 74.81 97 ARG A CA 1
ATOM 770 C C . ARG A 1 97 ? -10.968 -0.301 13.436 1.00 74.81 97 ARG A C 1
ATOM 772 O O . ARG A 1 97 ? -12.087 -0.615 13.039 1.00 74.81 97 ARG A O 1
ATOM 779 N N . LYS A 1 98 ? -10.099 0.386 12.675 1.00 77.31 98 LYS A N 1
ATOM 780 C CA . LYS A 1 98 ? -10.408 0.851 11.305 1.00 77.31 98 LYS A CA 1
ATOM 781 C C . LYS A 1 98 ? -10.675 -0.318 10.350 1.00 77.31 98 LYS A C 1
ATOM 783 O O . LYS A 1 98 ? -11.438 -0.184 9.401 1.00 77.31 98 LYS A O 1
ATOM 788 N N . TYR A 1 99 ? -10.084 -1.477 10.627 1.00 72.31 99 TYR A N 1
ATOM 789 C CA . TYR A 1 99 ? -10.157 -2.667 9.781 1.00 72.31 99 TYR A CA 1
ATOM 790 C C . TYR A 1 99 ? -11.168 -3.709 10.277 1.00 72.31 99 TYR A C 1
ATOM 792 O O . TYR A 1 99 ? -11.239 -4.794 9.705 1.00 72.31 99 TYR A O 1
ATOM 800 N N . LYS 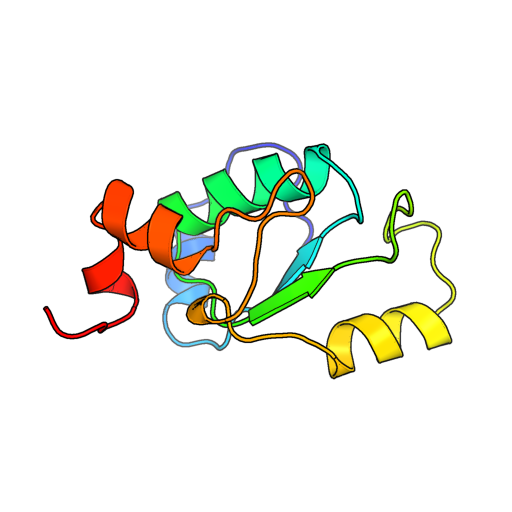A 1 100 ? -11.952 -3.403 11.327 1.00 69.69 100 LYS A N 1
ATOM 801 C CA . LYS A 1 100 ? -12.902 -4.336 11.972 1.00 69.69 100 LYS A CA 1
ATO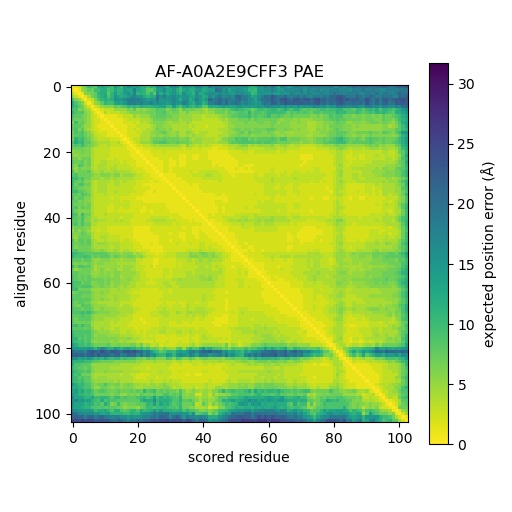M 802 C C . LYS A 1 100 ? -12.276 -5.702 12.302 1.00 69.69 100 LYS A C 1
ATOM 804 O O . LYS A 1 100 ? -12.965 -6.721 12.330 1.00 69.69 100 LYS A O 1
ATOM 809 N N . LEU A 1 101 ? -10.967 -5.732 12.547 1.00 64.50 101 LEU A N 1
ATOM 810 C CA . LEU A 1 101 ? -10.265 -6.944 12.948 1.00 64.50 101 LEU A CA 1
ATOM 811 C C . LEU A 1 101 ? -10.662 -7.217 14.402 1.00 64.50 101 LEU A C 1
ATOM 813 O O . LEU A 1 101 ? -10.389 -6.387 15.272 1.00 64.50 101 LEU A O 1
ATOM 817 N N . LYS A 1 102 ? -11.380 -8.323 14.650 1.00 48.47 102 LYS A N 1
ATOM 818 C CA . LYS A 1 102 ? -11.760 -8.731 16.012 1.00 48.47 102 LYS A CA 1
ATOM 819 C C . LYS A 1 102 ? -10.496 -8.843 16.877 1.00 48.47 102 LYS A C 1
ATOM 821 O O . LYS A 1 102 ? -9.449 -9.262 16.382 1.00 48.47 102 LYS A O 1
ATOM 826 N N . ARG A 1 103 ? -10.626 -8.388 18.128 1.00 53.19 103 ARG A N 1
ATOM 827 C CA . ARG A 1 103 ? -9.626 -8.570 19.187 1.00 53.19 103 ARG A CA 1
ATOM 828 C C . ARG A 1 103 ? -9.303 -10.045 19.369 1.00 53.19 103 ARG A C 1
ATOM 830 O O . ARG A 1 103 ? -10.260 -10.844 19.269 1.00 53.19 103 ARG A O 1
#